Protein AF-A0A8T7FLT6-F1 (afdb_monomer_lite)

Structure (mmCIF, N/CA/C/O backbone):
data_AF-A0A8T7FLT6-F1
#
_entry.id   AF-A0A8T7FLT6-F1
#
loop_
_atom_site.group_PDB
_atom_site.id
_atom_site.type_symbol
_atom_site.label_atom_id
_atom_site.label_alt_id
_atom_site.label_comp_id
_atom_site.label_asym_id
_atom_site.label_entity_id
_atom_site.label_seq_id
_atom_site.pdbx_PDB_ins_code
_atom_site.Cartn_x
_atom_site.Cartn_y
_atom_site.Cartn_z
_atom_site.occupancy
_atom_site.B_iso_or_equiv
_atom_site.auth_seq_id
_atom_site.auth_comp_id
_atom_site.auth_asym_id
_atom_site.auth_atom_id
_atom_site.pdbx_PDB_model_num
ATOM 1 N N . MET A 1 1 ? -1.588 -2.077 19.242 1.00 61.84 1 MET A N 1
ATOM 2 C CA . MET A 1 1 ? -2.813 -1.742 18.480 1.00 61.84 1 MET A CA 1
ATOM 3 C C . MET A 1 1 ? -2.483 -0.975 17.197 1.00 61.84 1 MET A C 1
ATOM 5 O O . MET A 1 1 ? -2.616 -1.567 16.139 1.00 61.84 1 MET A O 1
ATOM 9 N N . LEU A 1 2 ? -1.973 0.267 17.251 1.00 69.56 2 LEU A N 1
ATOM 10 C CA . LEU A 1 2 ? -1.631 1.051 16.044 1.00 69.56 2 LEU A CA 1
ATOM 11 C C . LEU A 1 2 ? -0.529 0.438 15.147 1.00 69.56 2 LEU A C 1
ATOM 13 O O . LEU A 1 2 ? -0.756 0.366 13.940 1.00 69.56 2 LEU A O 1
ATOM 17 N N . PRO A 1 3 ? 0.605 -0.074 15.676 1.00 72.94 3 PRO A N 1
ATOM 18 C CA . PRO A 1 3 ? 1.623 -0.719 14.835 1.00 72.94 3 PRO A CA 1
ATOM 19 C C . PRO A 1 3 ? 1.084 -1.929 14.057 1.00 72.94 3 PRO A C 1
ATOM 21 O O . PRO A 1 3 ? 1.425 -2.129 12.895 1.00 72.94 3 PRO A O 1
ATOM 24 N N . ASN A 1 4 ? 0.158 -2.682 14.661 1.00 85.44 4 ASN A N 1
ATOM 25 C CA . ASN A 1 4 ? -0.485 -3.831 14.018 1.00 85.44 4 ASN A CA 1
ATOM 26 C C . ASN A 1 4 ? -1.405 -3.392 12.866 1.00 85.44 4 ASN A C 1
ATOM 28 O O . ASN A 1 4 ? -1.484 -4.078 11.854 1.00 85.44 4 ASN A O 1
ATOM 32 N N . LEU A 1 5 ? -2.078 -2.239 12.993 1.00 89.56 5 LEU A N 1
ATOM 33 C CA . LEU A 1 5 ? -2.919 -1.690 11.925 1.00 89.56 5 LEU A CA 1
ATOM 34 C C . LEU A 1 5 ? -2.082 -1.201 10.742 1.00 89.56 5 LEU A C 1
ATOM 36 O O . LEU A 1 5 ? -2.480 -1.441 9.609 1.00 89.56 5 LEU A O 1
ATOM 40 N N . LEU A 1 6 ? -0.943 -0.547 10.996 1.00 91.06 6 LEU A N 1
ATOM 41 C CA . LEU A 1 6 ? -0.028 -0.097 9.941 1.00 91.06 6 LEU A CA 1
ATOM 42 C C . LEU A 1 6 ? 0.562 -1.279 9.169 1.00 91.06 6 LEU A C 1
ATOM 44 O O . LEU A 1 6 ? 0.540 -1.265 7.943 1.00 91.06 6 LEU A O 1
ATOM 48 N N . SER A 1 7 ? 0.997 -2.324 9.879 1.00 90.69 7 SER A N 1
ATOM 49 C CA . SER A 1 7 ? 1.465 -3.564 9.252 1.00 90.69 7 SER A CA 1
ATOM 50 C C . SER A 1 7 ? 0.371 -4.211 8.392 1.00 90.69 7 SER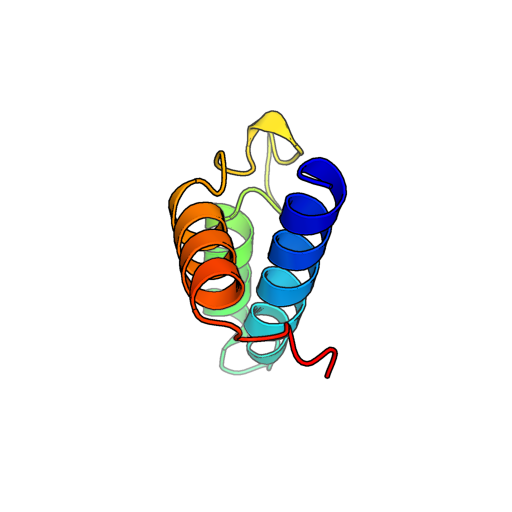 A C 1
ATOM 52 O O . SER A 1 7 ? 0.595 -4.492 7.219 1.00 90.69 7 SER A O 1
ATOM 54 N N . ALA A 1 8 ? -0.853 -4.337 8.922 1.00 92.38 8 ALA A N 1
ATOM 55 C CA . ALA A 1 8 ? -1.981 -4.893 8.173 1.00 92.38 8 ALA A CA 1
ATOM 56 C C . ALA A 1 8 ? -2.348 -4.063 6.929 1.00 92.38 8 ALA A C 1
ATOM 58 O O . ALA A 1 8 ? -2.674 -4.630 5.891 1.00 92.38 8 ALA A O 1
ATOM 59 N N . ILE A 1 9 ? -2.281 -2.729 7.017 1.00 93.50 9 ILE A N 1
ATOM 60 C CA . ILE A 1 9 ? -2.474 -1.838 5.863 1.00 93.50 9 ILE A CA 1
ATOM 61 C C . ILE A 1 9 ? -1.413 -2.117 4.798 1.00 93.50 9 ILE A C 1
ATOM 63 O O . ILE A 1 9 ? -1.751 -2.225 3.624 1.00 93.50 9 ILE A O 1
ATOM 67 N N . GLU A 1 10 ? -0.146 -2.235 5.192 1.00 93.75 10 GLU A N 1
ATOM 68 C CA . GLU A 1 10 ? 0.948 -2.445 4.247 1.00 93.75 10 GLU A CA 1
ATOM 69 C C . GLU A 1 10 ? 0.843 -3.808 3.553 1.00 93.75 10 GLU A C 1
ATOM 71 O O . GLU A 1 10 ? 0.953 -3.881 2.330 1.00 93.75 10 GLU A O 1
ATOM 76 N N . THR A 1 11 ? 0.535 -4.867 4.310 1.00 94.44 1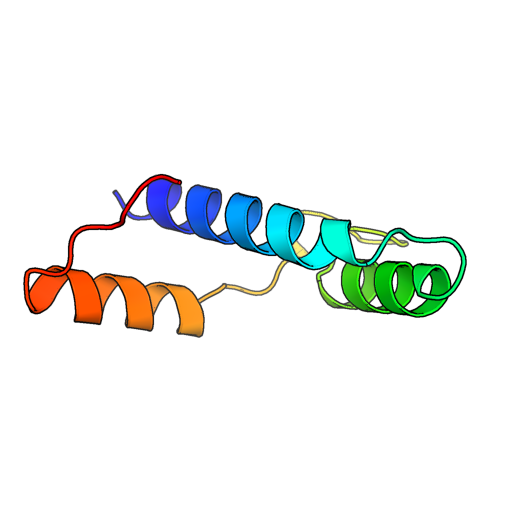1 THR A N 1
ATOM 77 C CA . THR A 1 11 ? 0.278 -6.205 3.760 1.00 94.44 11 THR A CA 1
ATOM 78 C C . THR A 1 11 ? -0.874 -6.190 2.759 1.00 94.44 11 THR A C 1
ATOM 80 O O . THR A 1 11 ? -0.745 -6.750 1.672 1.00 94.44 11 THR A O 1
ATOM 83 N N . GLU A 1 12 ? -1.983 -5.525 3.086 1.00 95.25 12 GLU A N 1
ATOM 84 C CA . GLU A 1 12 ? -3.142 -5.468 2.193 1.00 95.25 12 GLU A CA 1
ATOM 85 C C . GLU A 1 12 ? -2.844 -4.662 0.922 1.00 95.25 12 GLU A C 1
ATOM 87 O O . GLU A 1 12 ? -3.185 -5.083 -0.181 1.00 95.25 12 GLU A O 1
ATOM 92 N N . LEU A 1 13 ? -2.131 -3.538 1.040 1.00 9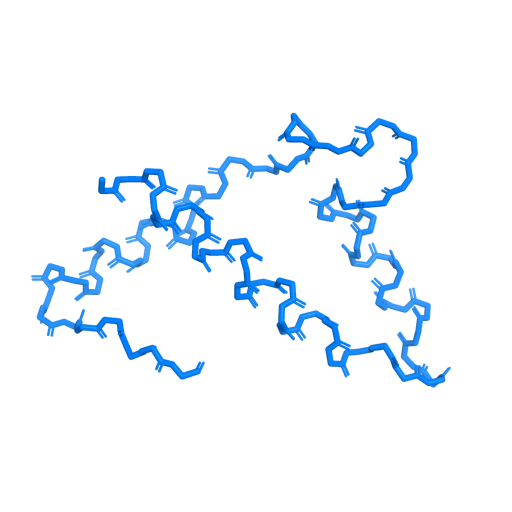5.19 13 LEU A N 1
ATOM 93 C CA . LEU A 1 13 ? -1.702 -2.749 -0.116 1.00 95.19 13 LEU A CA 1
ATOM 94 C C . LEU A 1 13 ? -0.812 -3.569 -1.055 1.00 95.19 13 LEU A C 1
ATOM 96 O O . LEU A 1 13 ? -1.045 -3.571 -2.264 1.00 95.19 13 LEU A O 1
ATOM 100 N N . GLN A 1 14 ? 0.172 -4.291 -0.515 1.00 95.31 14 GLN A N 1
ATOM 101 C CA . GLN A 1 14 ? 1.041 -5.162 -1.307 1.00 95.31 14 GLN A CA 1
ATOM 102 C C . GLN A 1 14 ? 0.250 -6.292 -1.971 1.00 95.31 14 GLN A C 1
ATOM 104 O O . GLN A 1 14 ? 0.420 -6.523 -3.166 1.00 95.31 14 GLN A O 1
ATOM 109 N N . LYS A 1 15 ? -0.671 -6.940 -1.242 1.00 96.50 15 LYS A N 1
ATOM 110 C CA . LYS A 1 15 ? -1.560 -7.986 -1.777 1.00 96.50 15 LYS A CA 1
ATOM 111 C C . LYS A 1 15 ? -2.370 -7.478 -2.968 1.00 96.50 15 LYS A C 1
ATOM 113 O O . LYS A 1 15 ? -2.436 -8.154 -3.992 1.00 96.50 15 LYS A O 1
ATOM 118 N N . GLN A 1 16 ? -2.968 -6.291 -2.865 1.00 95.50 16 GLN A N 1
ATOM 119 C CA . GLN A 1 16 ? -3.792 -5.743 -3.943 1.00 95.50 16 GLN A CA 1
ATOM 120 C C . GLN A 1 16 ? -2.966 -5.294 -5.150 1.00 95.50 16 GLN A C 1
ATOM 122 O O . GLN A 1 16 ? -3.375 -5.532 -6.286 1.00 95.50 16 GLN A O 1
ATOM 127 N N . VAL A 1 17 ? -1.796 -4.688 -4.930 1.00 95.88 17 VAL A N 1
ATOM 128 C CA . VAL A 1 17 ? -0.923 -4.234 -6.023 1.00 95.88 17 VAL A CA 1
ATOM 129 C C . VAL A 1 17 ? -0.254 -5.412 -6.737 1.00 95.88 17 VAL A C 1
ATOM 131 O O . VAL A 1 17 ? -0.166 -5.389 -7.962 1.00 95.88 17 VAL A O 1
ATOM 134 N N . ALA A 1 18 ? 0.120 -6.479 -6.023 1.00 95.56 18 ALA A N 1
ATOM 135 C CA . ALA A 1 18 ? 0.736 -7.678 -6.603 1.00 95.56 18 ALA A CA 1
ATOM 136 C C . ALA A 1 18 ? -0.147 -8.374 -7.655 1.00 95.56 18 ALA A C 1
ATOM 138 O O . ALA A 1 18 ? 0.358 -9.039 -8.554 1.00 95.56 18 ALA A O 1
ATOM 139 N N . ARG A 1 19 ? -1.471 -8.177 -7.606 1.00 94.19 19 ARG A N 1
ATOM 140 C CA . ARG A 1 19 ? -2.411 -8.678 -8.626 1.00 94.19 19 ARG A CA 1
ATOM 141 C C . ARG A 1 19 ? -2.176 -8.073 -10.012 1.00 94.19 19 ARG A C 1
ATOM 143 O O . ARG A 1 19 ? -2.681 -8.600 -10.992 1.00 94.19 19 ARG A O 1
ATOM 150 N N . LEU A 1 20 ? 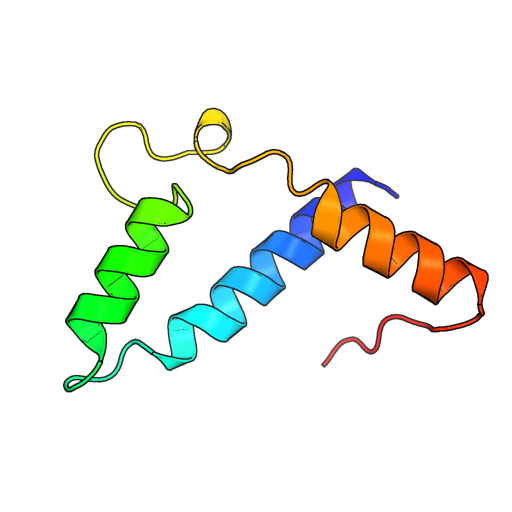-1.453 -6.956 -10.090 1.00 93.50 20 LEU A N 1
ATOM 151 C CA . LEU A 1 20 ? -1.083 -6.299 -11.341 1.00 93.50 20 LEU A CA 1
ATOM 152 C C . LEU A 1 20 ? 0.238 -6.825 -11.913 1.00 93.50 20 LEU A C 1
ATOM 154 O O . LEU A 1 20 ? 0.638 -6.373 -12.987 1.00 93.50 20 LEU A O 1
ATOM 158 N N . ASP A 1 21 ? 0.920 -7.758 -11.244 1.00 95.31 21 ASP A N 1
ATOM 159 C CA . ASP A 1 21 ? 2.176 -8.347 -11.720 1.00 95.31 21 ASP A CA 1
ATOM 160 C C . ASP A 1 21 ? 1.953 -9.422 -12.808 1.00 95.31 21 ASP A C 1
ATOM 162 O O . ASP A 1 21 ? 2.426 -10.556 -12.742 1.00 95.31 21 ASP A O 1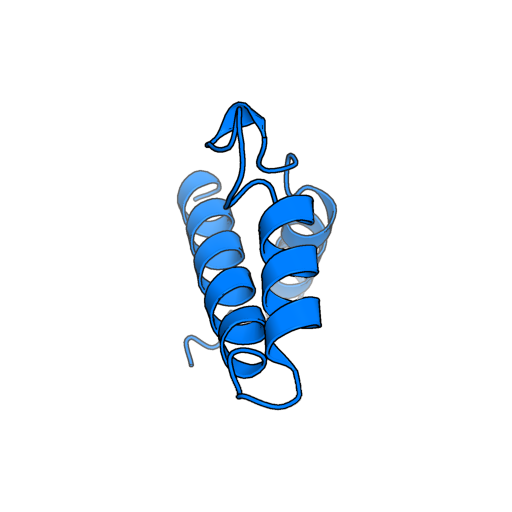
ATOM 166 N N . GLU A 1 22 ? 1.207 -9.049 -13.845 1.00 96.56 22 GLU A N 1
ATOM 167 C CA . GLU A 1 22 ? 0.959 -9.848 -15.043 1.00 96.56 22 GLU A CA 1
ATOM 168 C C . GLU A 1 22 ? 1.740 -9.273 -16.235 1.00 96.56 22 GLU A C 1
ATOM 170 O O . GLU A 1 22 ? 1.979 -8.064 -16.283 1.00 96.56 22 GLU A O 1
ATOM 175 N N . PRO A 1 23 ? 2.095 -10.071 -17.263 1.00 97.19 23 PRO A N 1
ATOM 176 C CA . PRO A 1 23 ? 2.925 -9.604 -18.380 1.00 97.19 23 PRO A CA 1
ATOM 177 C C . PRO A 1 23 ? 2.445 -8.309 -19.051 1.00 97.19 23 PRO A C 1
ATOM 179 O O . PRO A 1 23 ? 3.260 -7.488 -19.462 1.00 97.19 23 PRO A O 1
ATOM 182 N N . ARG A 1 24 ? 1.125 -8.103 -19.147 1.00 97.19 24 ARG A N 1
ATOM 183 C CA . ARG A 1 24 ? 0.537 -6.906 -19.766 1.00 97.19 24 ARG A CA 1
ATOM 184 C C . ARG A 1 24 ? 0.549 -5.678 -18.847 1.00 97.19 24 ARG A C 1
ATOM 186 O O . ARG A 1 24 ? 0.591 -4.558 -19.349 1.00 97.19 24 ARG A O 1
ATOM 193 N N . THR A 1 25 ? 0.477 -5.866 -17.532 1.00 97.25 25 THR A N 1
ATOM 194 C CA . THR A 1 25 ? 0.345 -4.785 -16.537 1.00 97.25 25 THR A CA 1
ATOM 195 C C . THR A 1 25 ? 1.606 -4.559 -15.707 1.00 97.25 25 THR A C 1
ATOM 197 O O . THR A 1 25 ? 1.659 -3.595 -14.945 1.00 97.25 25 THR A O 1
ATOM 200 N N . ARG A 1 26 ? 2.646 -5.375 -15.905 1.00 96.31 26 ARG A N 1
ATOM 201 C CA . ARG A 1 26 ? 3.925 -5.316 -15.189 1.00 96.31 26 ARG A CA 1
ATOM 202 C C . ARG A 1 26 ? 4.560 -3.917 -15.131 1.00 96.31 26 ARG A C 1
ATOM 204 O O . ARG A 1 26 ? 4.929 -3.521 -14.029 1.00 96.31 26 ARG A O 1
ATOM 211 N N . PRO A 1 27 ? 4.590 -3.104 -16.209 1.00 96.81 27 PRO A N 1
ATOM 212 C CA . PRO A 1 27 ? 5.124 -1.742 -16.111 1.00 96.81 27 PRO A CA 1
ATOM 213 C C . PRO A 1 27 ? 4.349 -0.850 -15.124 1.00 96.81 27 PRO A C 1
ATOM 215 O O . PRO A 1 27 ? 4.931 -0.010 -14.443 1.00 96.81 27 PRO A O 1
ATOM 218 N N . PHE A 1 28 ? 3.030 -1.040 -15.006 1.00 96.19 28 PHE A N 1
ATOM 219 C CA . PHE A 1 28 ? 2.209 -0.299 -14.045 1.00 96.19 28 PHE A CA 1
ATOM 220 C C . PHE A 1 28 ? 2.400 -0.813 -12.620 1.00 96.19 28 PHE A C 1
ATOM 222 O O . PHE A 1 28 ? 2.417 -0.011 -11.689 1.00 96.19 28 PHE A O 1
ATOM 229 N N . HIS A 1 29 ? 2.572 -2.125 -12.448 1.00 97.38 29 HIS A N 1
ATOM 230 C CA . HIS A 1 29 ? 2.941 -2.713 -11.163 1.00 97.38 29 HIS A CA 1
ATOM 231 C C . HIS A 1 29 ? 4.268 -2.133 -10.651 1.00 97.38 29 HIS A C 1
ATOM 233 O O . HIS A 1 29 ? 4.327 -1.657 -9.519 1.00 97.38 29 HIS A O 1
ATOM 239 N N . GLU A 1 30 ? 5.298 -2.085 -11.498 1.00 96.62 30 GLU A N 1
ATOM 240 C CA . GLU A 1 30 ? 6.611 -1.520 -11.160 1.00 96.62 30 GLU A CA 1
ATOM 241 C C . GLU A 1 30 ? 6.520 -0.032 -10.804 1.00 96.62 30 GLU A C 1
ATOM 243 O O . GLU A 1 30 ? 7.051 0.395 -9.777 1.00 96.62 30 GLU A O 1
ATOM 248 N N . MET A 1 31 ? 5.787 0.750 -11.604 1.00 96.19 31 MET A N 1
ATOM 249 C CA . MET A 1 31 ? 5.540 2.169 -11.338 1.00 96.19 31 MET A CA 1
ATOM 250 C C . MET A 1 31 ? 4.834 2.382 -9.988 1.00 96.19 31 MET A C 1
ATOM 252 O O . MET A 1 31 ? 5.215 3.266 -9.218 1.00 96.19 31 MET A O 1
ATOM 256 N N . LEU A 1 32 ? 3.813 1.577 -9.678 1.00 96.12 32 LEU A N 1
ATOM 257 C CA . LEU A 1 32 ? 3.097 1.657 -8.404 1.00 96.12 32 LEU A CA 1
ATOM 258 C C . LEU A 1 32 ? 3.989 1.251 -7.230 1.00 96.12 32 LEU A C 1
ATOM 260 O O . LEU A 1 32 ? 4.012 1.960 -6.227 1.00 96.12 32 LEU A O 1
ATOM 264 N N . ALA A 1 33 ? 4.750 0.164 -7.355 1.00 95.88 33 ALA A N 1
ATOM 265 C CA . ALA A 1 33 ? 5.677 -0.283 -6.319 1.00 95.88 33 ALA A CA 1
ATOM 266 C C . ALA A 1 33 ? 6.741 0.784 -6.010 1.00 95.88 33 ALA A C 1
ATOM 268 O O . ALA A 1 33 ? 7.016 1.060 -4.839 1.00 95.88 33 ALA A O 1
ATOM 269 N N . TYR A 1 34 ? 7.259 1.456 -7.042 1.00 95.31 34 TYR A N 1
ATOM 270 C CA . TYR A 1 34 ? 8.175 2.583 -6.884 1.00 95.31 34 TYR A CA 1
ATOM 271 C C . TYR A 1 34 ? 7.513 3.757 -6.150 1.00 95.31 34 TYR A C 1
ATOM 273 O O . TYR A 1 34 ? 8.032 4.238 -5.145 1.00 95.31 34 TYR A O 1
ATOM 281 N N . HIS A 1 35 ? 6.319 4.184 -6.578 1.00 93.38 35 HIS A N 1
ATOM 282 C CA . HIS A 1 35 ? 5.588 5.272 -5.914 1.00 93.38 35 HIS A CA 1
ATOM 283 C C . HIS A 1 35 ? 5.212 4.970 -4.462 1.00 93.38 35 HIS A C 1
ATOM 285 O O . HIS A 1 35 ? 5.080 5.890 -3.653 1.00 93.38 35 HIS A O 1
ATOM 291 N N . MET A 1 36 ? 5.030 3.695 -4.127 1.00 94.44 36 MET A N 1
ATOM 292 C CA . MET A 1 36 ? 4.749 3.259 -2.763 1.00 94.44 36 MET A CA 1
ATOM 293 C C . MET A 1 36 ? 5.997 3.198 -1.875 1.00 94.44 36 MET A C 1
ATOM 295 O O . MET A 1 36 ? 5.845 2.996 -0.666 1.00 94.44 36 MET A O 1
ATOM 299 N N . GLY A 1 37 ? 7.188 3.412 -2.445 1.00 94.38 37 GLY A N 1
ATOM 300 C CA . GLY A 1 37 ? 8.472 3.350 -1.751 1.00 94.38 37 GLY A CA 1
ATOM 301 C C . GLY A 1 37 ? 8.967 1.922 -1.510 1.00 94.38 37 GLY A C 1
ATOM 302 O O . GLY A 1 37 ? 9.782 1.711 -0.612 1.00 94.38 37 GLY A O 1
ATOM 303 N N . TRP A 1 38 ? 8.455 0.937 -2.259 1.00 94.94 38 TRP A N 1
ATOM 304 C CA . TRP A 1 38 ? 8.807 -0.483 -2.105 1.00 94.94 38 TRP A CA 1
ATOM 305 C C . TRP A 1 38 ? 10.028 -0.894 -2.920 1.00 94.94 38 TRP A C 1
ATOM 307 O O . TRP A 1 38 ? 10.700 -1.863 -2.575 1.00 94.94 38 TRP A O 1
ATOM 317 N N . THR A 1 39 ? 10.305 -0.178 -4.005 1.00 94.94 39 THR A N 1
ATOM 318 C CA . THR A 1 39 ? 11.405 -0.459 -4.928 1.00 94.94 39 THR A CA 1
ATOM 319 C C . THR A 1 39 ? 12.123 0.831 -5.312 1.00 94.94 39 THR A C 1
ATOM 321 O O . THR A 1 39 ? 11.600 1.928 -5.119 1.00 94.94 39 THR A O 1
ATOM 324 N N . GLY A 1 40 ? 13.328 0.697 -5.870 1.00 93.06 40 GLY A N 1
ATOM 325 C CA . GLY A 1 40 ? 14.167 1.826 -6.271 1.00 93.06 40 GLY A CA 1
ATOM 326 C C . GLY A 1 40 ? 15.169 2.258 -5.200 1.00 93.06 40 GLY A C 1
ATOM 327 O O . GLY A 1 40 ? 15.235 1.706 -4.101 1.00 93.06 40 GLY A O 1
ATOM 328 N N . GLU A 1 41 ? 15.996 3.237 -5.553 1.00 91.75 41 GLU A N 1
ATOM 329 C CA . GLU A 1 41 ? 16.998 3.800 -4.652 1.00 91.75 41 GLU A CA 1
ATOM 330 C C . GLU A 1 41 ? 16.320 4.601 -3.530 1.00 91.75 41 GLU A C 1
ATOM 332 O O . GLU A 1 41 ? 15.438 5.420 -3.781 1.00 91.75 41 GLU A O 1
ATOM 337 N N . GLY A 1 42 ? 16.705 4.337 -2.280 1.00 88.06 42 GLY A N 1
ATOM 338 C CA . GLY A 1 42 ? 16.078 4.953 -1.107 1.00 88.06 42 GLY A CA 1
ATOM 339 C C . GLY A 1 42 ? 14.757 4.310 -0.667 1.00 88.06 42 GLY A C 1
ATOM 340 O O . GLY A 1 42 ? 14.131 4.818 0.261 1.00 88.06 42 GLY A O 1
ATOM 341 N N . ALA A 1 43 ? 14.340 3.197 -1.282 1.00 91.00 43 ALA A N 1
ATOM 342 C CA . ALA A 1 43 ? 13.208 2.409 -0.804 1.00 91.00 43 ALA A CA 1
ATOM 343 C C . ALA A 1 43 ? 13.429 1.908 0.633 1.00 91.00 43 ALA A C 1
ATOM 345 O O . ALA A 1 43 ? 14.550 1.602 1.047 1.00 91.00 43 ALA A O 1
ATOM 346 N N . GLY A 1 44 ? 12.344 1.802 1.396 1.00 85.88 44 GLY A N 1
ATOM 347 C CA . GLY A 1 44 ? 12.391 1.398 2.797 1.00 85.88 44 GLY A CA 1
ATOM 348 C C . GLY A 1 44 ? 11.351 2.111 3.659 1.00 85.88 44 GLY A C 1
ATOM 349 O O . GLY A 1 44 ? 10.548 2.890 3.144 1.00 85.88 44 GLY A O 1
ATOM 350 N N . PRO A 1 45 ? 11.358 1.872 4.983 1.00 82.50 45 PRO A N 1
ATOM 351 C CA . PRO A 1 45 ? 10.332 2.377 5.898 1.00 82.50 45 PRO A CA 1
ATOM 352 C C . PRO A 1 45 ? 10.110 3.893 5.810 1.00 82.50 45 PRO A C 1
ATOM 354 O O . PRO A 1 45 ? 8.971 4.347 5.821 1.00 82.50 45 PRO A O 1
ATOM 357 N N . GLU A 1 46 ? 11.180 4.668 5.631 1.00 84.12 46 GLU A N 1
ATOM 358 C CA . GLU A 1 46 ? 11.112 6.133 5.524 1.00 84.12 46 GLU A CA 1
ATOM 359 C C . GLU A 1 46 ? 10.541 6.625 4.183 1.00 84.12 46 GLU A C 1
ATOM 361 O O . GLU A 1 46 ? 10.009 7.732 4.101 1.00 84.12 46 GLU A O 1
ATOM 366 N N . ALA A 1 47 ? 10.612 5.799 3.133 1.00 86.38 47 ALA A N 1
ATOM 367 C CA . ALA A 1 47 ? 9.992 6.072 1.838 1.00 86.38 47 ALA A CA 1
ATOM 368 C C . ALA A 1 47 ? 8.514 5.650 1.802 1.00 86.38 47 ALA A C 1
ATOM 370 O O . ALA A 1 47 ? 7.740 6.157 0.985 1.00 86.38 47 ALA A O 1
ATOM 371 N N . THR A 1 48 ? 8.087 4.760 2.706 1.00 80.88 48 THR A N 1
ATOM 372 C CA . THR A 1 48 ? 6.671 4.413 2.848 1.00 80.88 48 THR A CA 1
ATOM 373 C C . THR A 1 48 ? 5.928 5.565 3.526 1.00 80.88 48 THR A C 1
ATOM 375 O O . THR A 1 48 ? 6.204 5.947 4.661 1.00 80.88 48 THR A O 1
ATOM 378 N N . GLY A 1 49 ? 4.984 6.191 2.815 1.00 85.19 49 GLY A N 1
ATOM 379 C CA . GLY A 1 49 ? 4.224 7.315 3.369 1.00 85.19 49 GLY A CA 1
ATOM 380 C C . GLY A 1 49 ? 3.497 6.936 4.670 1.00 85.19 49 GLY A C 1
ATOM 381 O O . GLY A 1 49 ? 3.101 5.794 4.850 1.00 85.19 49 GLY A O 1
ATOM 382 N N . LYS A 1 50 ? 3.209 7.909 5.547 1.00 89.69 50 LYS A N 1
ATOM 383 C CA . LYS A 1 50 ? 2.668 7.719 6.922 1.00 89.69 50 LYS A CA 1
ATOM 384 C C . LYS A 1 50 ? 1.347 6.931 7.071 1.00 89.69 50 LYS A C 1
ATOM 386 O O . LYS A 1 50 ? 0.856 6.778 8.184 1.00 89.69 50 LYS A O 1
ATOM 391 N N . ARG A 1 51 ? 0.698 6.538 5.968 1.00 92.31 51 ARG A N 1
ATOM 392 C CA . ARG A 1 51 ? -0.591 5.811 5.907 1.00 92.31 51 ARG A CA 1
ATOM 393 C C . ARG A 1 51 ? -1.717 6.384 6.798 1.00 92.31 51 ARG A C 1
ATOM 395 O O . ARG A 1 51 ? -2.617 5.657 7.209 1.00 92.31 51 ARG A O 1
ATOM 402 N N . VAL A 1 52 ? -1.736 7.702 7.031 1.00 92.75 52 VAL A N 1
ATOM 403 C CA . VAL A 1 52 ? -2.747 8.365 7.887 1.00 92.75 52 VAL A CA 1
ATOM 404 C C . VAL A 1 52 ? -4.169 8.175 7.353 1.00 92.75 52 VAL A C 1
ATOM 406 O O . VAL A 1 52 ? -5.082 7.906 8.126 1.00 92.75 52 VAL A O 1
ATOM 409 N N . ARG A 1 53 ? -4.373 8.282 6.030 1.00 94.56 53 ARG A N 1
ATOM 410 C CA . ARG A 1 53 ? -5.721 8.200 5.434 1.00 94.56 53 ARG A CA 1
ATOM 411 C C . ARG A 1 53 ? -6.326 6.793 5.584 1.00 94.56 53 ARG A C 1
ATOM 413 O O . ARG A 1 53 ? -7.422 6.708 6.128 1.00 94.56 53 ARG A O 1
ATOM 420 N N . PRO A 1 54 ? -5.630 5.695 5.212 1.00 93.88 54 PRO A N 1
ATOM 421 C CA . PRO A 1 54 ? -6.129 4.343 5.481 1.00 93.88 54 PRO A CA 1
ATOM 422 C C . PRO A 1 54 ? -6.334 4.054 6.973 1.00 93.88 54 PRO A C 1
ATOM 424 O O . PRO A 1 54 ? -7.303 3.397 7.343 1.00 93.88 54 PRO A O 1
ATOM 427 N N . LEU A 1 55 ? -5.459 4.571 7.843 1.00 93.69 55 LEU A N 1
ATOM 428 C CA . LEU A 1 55 ? -5.593 4.384 9.287 1.00 93.69 55 LEU A CA 1
ATOM 429 C C . LEU A 1 55 ? -6.885 5.011 9.829 1.00 93.69 55 LEU A C 1
ATOM 431 O O . LEU A 1 55 ? -7.607 4.352 10.573 1.00 93.69 55 LEU A O 1
ATOM 435 N N . LEU A 1 56 ? -7.196 6.249 9.430 1.00 94.38 56 LEU A N 1
ATOM 436 C CA . LEU A 1 56 ? -8.430 6.927 9.836 1.00 94.38 56 LEU A CA 1
ATOM 437 C C . LEU A 1 56 ? -9.671 6.156 9.385 1.00 94.38 56 LEU A C 1
ATOM 439 O O . LEU A 1 56 ? -10.567 5.945 10.192 1.00 94.38 56 LEU A O 1
ATOM 443 N N . VAL A 1 57 ? -9.689 5.664 8.143 1.00 94.06 57 VAL A N 1
ATOM 444 C CA . VAL A 1 57 ? -10.805 4.856 7.623 1.00 94.06 57 VAL A CA 1
ATOM 445 C C . VAL A 1 57 ? -11.061 3.631 8.502 1.00 94.06 57 VAL A C 1
ATOM 447 O O . VAL A 1 57 ? -12.199 3.380 8.889 1.00 94.06 57 VAL A O 1
ATOM 450 N N . LEU A 1 58 ? -10.011 2.893 8.866 1.00 92.44 58 LEU A N 1
ATOM 451 C CA . LEU A 1 58 ? -10.150 1.674 9.668 1.00 92.44 58 LEU A CA 1
ATOM 452 C C . LEU A 1 58 ? -10.580 1.965 11.109 1.00 92.44 58 LEU A C 1
ATOM 454 O O . LEU A 1 58 ? -11.362 1.206 11.672 1.00 92.44 58 LEU A O 1
ATOM 458 N N . LEU A 1 59 ? -10.097 3.059 11.703 1.00 91.94 59 LEU A N 1
ATOM 459 C CA . LEU A 1 59 ? -10.516 3.482 13.042 1.00 91.94 59 LEU A CA 1
ATOM 460 C C . LEU A 1 59 ? -11.978 3.939 13.058 1.00 91.94 59 LEU A C 1
ATOM 462 O O . LEU A 1 59 ? -12.716 3.601 13.983 1.00 91.94 59 LEU A O 1
ATOM 466 N N . THR A 1 60 ? -12.412 4.669 12.029 1.00 94.19 60 THR A N 1
ATOM 467 C CA . THR A 1 60 ? -13.812 5.072 11.870 1.00 94.19 60 THR A CA 1
ATOM 468 C C . THR A 1 60 ? -14.712 3.855 11.682 1.00 94.19 60 THR A C 1
ATOM 470 O O . THR A 1 60 ? -15.701 3.733 12.395 1.00 94.19 60 THR A O 1
ATOM 473 N N . ALA A 1 61 ? -14.344 2.918 10.801 1.00 91.81 61 ALA A N 1
ATOM 474 C CA . ALA A 1 61 ? -15.101 1.684 10.594 1.00 91.81 61 ALA A CA 1
ATOM 475 C C . ALA A 1 61 ? -15.236 0.868 11.892 1.00 91.81 61 ALA A C 1
ATOM 477 O O . ALA A 1 61 ? -16.349 0.506 12.271 1.00 91.81 61 ALA A O 1
ATOM 478 N N . ALA A 1 62 ? -14.132 0.674 12.623 1.00 90.50 62 ALA A N 1
ATOM 479 C CA . ALA A 1 62 ? -14.133 -0.029 13.907 1.00 90.50 62 ALA A CA 1
ATOM 480 C C . ALA A 1 62 ? -15.015 0.663 14.959 1.00 90.50 62 ALA A C 1
ATOM 482 O O . ALA A 1 62 ? -15.713 -0.001 15.721 1.00 90.50 62 ALA A O 1
ATOM 483 N N . SER A 1 63 ? -15.037 1.999 14.971 1.00 92.06 63 SER A N 1
ATOM 484 C CA . SER A 1 63 ? -15.873 2.784 15.893 1.00 92.06 63 SER A CA 1
ATOM 485 C C . SER A 1 63 ? -17.372 2.641 15.606 1.00 92.06 63 SER A C 1
ATOM 487 O O . SER A 1 63 ? -18.189 2.837 16.501 1.00 92.06 63 SER A O 1
ATOM 489 N N . CYS A 1 64 ? -17.739 2.274 14.377 1.00 93.94 64 CYS A N 1
ATOM 490 C CA . CYS A 1 64 ? -19.112 1.965 13.979 1.00 93.94 64 CYS A CA 1
ATOM 491 C C . CYS A 1 64 ? -19.470 0.472 14.130 1.00 93.94 64 CYS A C 1
ATOM 493 O O . CYS A 1 64 ? -20.536 0.066 13.677 1.00 93.94 64 CYS A O 1
ATOM 495 N N . GLY A 1 65 ? -18.601 -0.346 14.739 1.00 88.31 65 GLY A N 1
ATOM 496 C CA . GLY A 1 65 ? -18.802 -1.794 14.879 1.00 88.31 65 GLY A CA 1
ATOM 497 C C . GLY A 1 65 ? -18.418 -2.611 13.641 1.00 88.31 65 GLY A C 1
ATOM 498 O O . GLY A 1 65 ? -18.739 -3.792 13.570 1.00 88.31 65 GLY A O 1
ATOM 499 N N . GLY A 1 66 ? -17.739 -2.005 12.662 1.00 77.88 66 GLY A N 1
ATOM 500 C CA . GLY A 1 66 ? -17.150 -2.730 11.541 1.00 77.88 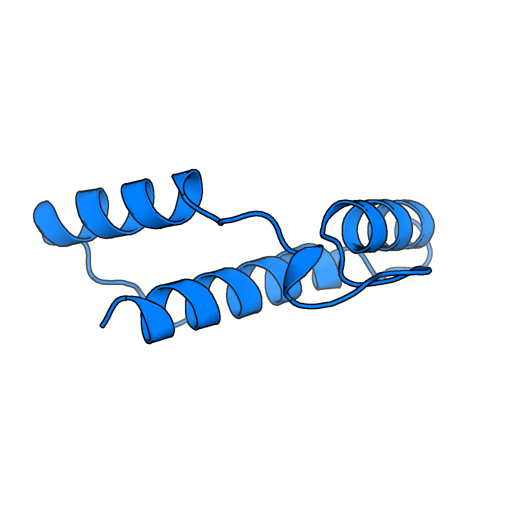66 GLY A CA 1
ATOM 501 C C . GLY A 1 66 ? -15.903 -3.479 11.998 1.00 77.88 66 GLY A C 1
ATOM 502 O O . GLY A 1 66 ? -14.863 -2.864 12.239 1.00 77.88 66 GLY A O 1
ATOM 503 N N . GLU A 1 67 ? -15.991 -4.799 12.121 1.00 69.88 67 GLU A N 1
ATOM 504 C CA . GLU A 1 67 ? -14.802 -5.624 12.308 1.00 69.88 67 GLU A CA 1
ATOM 505 C C . GLU A 1 67 ? -14.009 -5.709 11.002 1.00 69.88 67 GLU A C 1
ATOM 507 O O . GLU A 1 67 ? -14.551 -5.662 9.897 1.00 69.88 67 GLU A O 1
ATOM 512 N N . LYS A 1 68 ? -12.683 -5.787 11.129 1.00 58.59 68 LYS A N 1
ATOM 513 C CA . LYS A 1 68 ? -11.829 -6.060 9.980 1.00 58.59 68 LYS A CA 1
ATOM 514 C C . LYS A 1 68 ? -11.995 -7.528 9.614 1.00 58.59 68 LYS A C 1
ATOM 516 O O . LYS A 1 68 ? -11.429 -8.376 10.299 1.00 58.59 68 LYS A O 1
ATOM 521 N N . ASP A 1 69 ? -12.712 -7.810 8.535 1.00 52.34 69 ASP A N 1
ATOM 522 C CA . ASP A 1 69 ? -12.688 -9.143 7.942 1.00 52.34 69 ASP A CA 1
ATOM 523 C C . ASP A 1 69 ? -11.261 -9.458 7.475 1.00 52.34 69 ASP A C 1
ATOM 525 O O . ASP A 1 69 ? -10.685 -8.798 6.608 1.00 52.34 69 ASP A O 1
ATOM 529 N N . GLN A 1 70 ? -10.667 -10.454 8.123 1.00 44.56 70 GLN A N 1
ATOM 530 C CA . GLN A 1 70 ? -9.372 -11.026 7.791 1.00 44.56 70 GLN A CA 1
ATOM 531 C C . GLN A 1 70 ? -9.581 -12.033 6.644 1.00 44.56 70 GLN A C 1
ATOM 533 O O . GLN A 1 70 ? -9.786 -13.217 6.902 1.00 44.56 70 GLN A O 1
ATOM 538 N N . GLN A 1 71 ? -9.568 -11.573 5.388 1.00 35.66 71 GLN A N 1
ATOM 539 C CA . GLN A 1 71 ? -9.613 -12.428 4.184 1.00 35.66 71 GLN A CA 1
ATOM 540 C C . GLN A 1 71 ? -8.473 -12.121 3.213 1.00 35.66 71 GLN A C 1
ATOM 542 O O . GLN A 1 71 ? -8.212 -10.941 2.903 1.00 35.66 71 GLN A O 1
#

Sequence (71 aa):
MLPNLLSAIETELQKQVARLDEPRTRPFHEMLAYHMGWTGEGAGPEATGKRVRPLLVLLTAASCGGEKDQQ

Foldseek 3Di:
DVVVQVVVVVVVVCVVLVVLCDPVRVVVSVVVCVQCLNDDDNRDPVSHPPCPPVSVVVVVCVVVVNDPPPD

Secondary structure (DSSP, 8-state):
-HHHHHHHHHHHHHHHHHTT-STTTHHHHHHHHHHTTSSSTT-STTTS---HHHHHHHHHHHHTT------

pLDDT: mean 88.77, std 12.32, range [35.66, 97.38]

Radius of gyration: 13.99 Å; chains: 1; bounding box: 36×21×38 Å